Protein AF-R5XU62-F1 (afdb_monomer)

Foldseek 3Di:
DWDWDQDPPPRDTDTFDPVQWDKDKDWDADPNWIKIKIKIWGADPPPVGRDIKIKIFMFTWDQDPVPGTDGDDGTPDIDIDDPPPPPPPPPPPDDPVVVVVVVVVVD

Radius of gyration: 18.99 Å; Cα contacts (8 Å, |Δi|>4): 170; chains: 1; bounding box: 32×45×47 Å

Structure (mmCIF, N/CA/C/O backbone):
data_AF-R5XU62-F1
#
_entry.id   AF-R5XU62-F1
#
loop_
_atom_site.group_PDB
_atom_site.id
_atom_site.type_symbol
_atom_site.label_atom_id
_atom_site.label_alt_id
_atom_site.label_comp_id
_atom_site.label_asym_id
_atom_site.label_entity_id
_atom_site.label_seq_id
_atom_site.pdbx_PDB_ins_code
_atom_site.Cartn_x
_atom_site.Cartn_y
_atom_site.Cartn_z
_atom_site.occupancy
_atom_site.B_iso_or_equiv
_atom_site.auth_seq_id
_atom_site.auth_comp_id
_atom_site.auth_asym_id
_atom_site.auth_atom_id
_atom_site.pdbx_PDB_model_num
ATOM 1 N N . MET A 1 1 ? -0.220 -15.330 2.492 1.00 54.59 1 MET A N 1
ATOM 2 C CA . MET A 1 1 ? 0.795 -14.992 3.516 1.00 54.59 1 MET A CA 1
ATOM 3 C C . MET A 1 1 ? 0.391 -13.679 4.152 1.00 54.59 1 MET A C 1
ATOM 5 O O . MET A 1 1 ? 0.247 -12.704 3.423 1.00 54.59 1 MET A O 1
ATOM 9 N N . GLY A 1 2 ? 0.129 -13.680 5.458 1.00 71.56 2 GLY A N 1
ATOM 10 C CA . GLY A 1 2 ? -0.219 -12.464 6.188 1.00 71.56 2 GLY A CA 1
ATOM 11 C C . GLY A 1 2 ? 1.026 -11.684 6.602 1.00 71.56 2 GLY A C 1
ATOM 12 O O . GLY A 1 2 ? 2.080 -12.281 6.822 1.00 71.56 2 GLY A O 1
ATOM 13 N N . PHE A 1 3 ? 0.918 -10.362 6.700 1.00 81.94 3 PHE A N 1
ATOM 14 C CA . PHE A 1 3 ? 1.975 -9.508 7.247 1.00 81.94 3 PHE A CA 1
ATOM 15 C C . PHE A 1 3 ? 1.453 -8.717 8.445 1.00 81.94 3 PHE A C 1
ATOM 17 O O . PHE A 1 3 ? 0.259 -8.426 8.546 1.00 81.94 3 PHE A O 1
ATOM 24 N N . ASN A 1 4 ? 2.357 -8.385 9.366 1.00 84.69 4 ASN A N 1
ATOM 25 C CA . ASN A 1 4 ? 2.020 -7.572 10.527 1.00 84.69 4 ASN A CA 1
ATOM 26 C C . ASN A 1 4 ? 1.813 -6.120 10.096 1.00 84.69 4 ASN A C 1
ATOM 28 O O . ASN A 1 4 ? 2.690 -5.512 9.483 1.00 84.69 4 ASN A O 1
ATOM 32 N N . PHE A 1 5 ? 0.657 -5.575 10.443 1.00 83.69 5 PHE A N 1
ATOM 33 C CA . PHE A 1 5 ? 0.264 -4.205 10.171 1.00 83.69 5 PHE A CA 1
ATOM 34 C C . PHE A 1 5 ? -0.292 -3.593 11.451 1.00 83.69 5 PHE A C 1
ATOM 36 O O . PHE A 1 5 ? -1.121 -4.190 12.136 1.00 83.69 5 PHE A O 1
ATOM 43 N N . THR A 1 6 ? 0.145 -2.384 11.769 1.00 83.12 6 THR A N 1
ATOM 44 C CA . THR A 1 6 ? -0.462 -1.599 12.841 1.00 83.12 6 THR A CA 1
ATOM 45 C C . THR A 1 6 ? -1.342 -0.553 12.187 1.00 83.12 6 THR A C 1
ATOM 47 O O . THR A 1 6 ? -0.840 0.293 11.447 1.00 83.12 6 THR A O 1
ATOM 50 N N . CYS A 1 7 ? -2.649 -0.616 12.443 1.00 81.25 7 CYS A N 1
ATOM 51 C CA . CYS A 1 7 ? -3.582 0.355 11.885 1.00 81.25 7 CYS A CA 1
ATOM 52 C C . CYS A 1 7 ? -3.257 1.758 12.425 1.00 81.25 7 CYS A C 1
ATOM 54 O O . CYS A 1 7 ? -3.234 1.928 13.646 1.00 81.25 7 CYS A O 1
ATOM 56 N N . PRO A 1 8 ? -3.043 2.772 11.567 1.00 78.69 8 PRO A N 1
ATOM 57 C CA . PRO A 1 8 ? -2.728 4.122 12.030 1.00 78.69 8 PRO A CA 1
ATOM 58 C C . PRO A 1 8 ? -3.903 4.797 12.754 1.00 78.69 8 PRO A C 1
ATOM 60 O O . PRO A 1 8 ? -3.688 5.766 13.472 1.00 78.69 8 PRO A O 1
ATOM 63 N N . TYR A 1 9 ? -5.124 4.275 12.598 1.00 79.81 9 TYR A N 1
ATOM 64 C CA . TYR A 1 9 ? -6.334 4.859 13.170 1.00 79.81 9 TYR A CA 1
ATOM 65 C C . TYR A 1 9 ? -6.682 4.300 14.554 1.00 79.81 9 TYR A C 1
ATOM 67 O O . TYR A 1 9 ? -6.880 5.060 15.493 1.00 79.81 9 TYR A O 1
ATOM 75 N N . CYS A 1 10 ? -6.749 2.974 14.700 1.00 79.56 10 CYS A N 1
ATOM 76 C CA . CYS A 1 10 ? -7.104 2.328 15.971 1.00 79.56 10 CYS A CA 1
ATOM 77 C C . CYS A 1 10 ? -5.892 1.795 16.747 1.00 79.56 10 CYS A C 1
ATOM 79 O O . CYS A 1 10 ? -6.066 1.186 17.799 1.00 79.56 10 CYS A O 1
ATOM 81 N N . GLN A 1 11 ? -4.677 1.948 16.203 1.00 79.19 11 GLN A N 1
ATOM 82 C CA . GLN A 1 11 ? -3.409 1.456 16.769 1.00 79.19 11 GLN A CA 1
ATOM 83 C C . GLN A 1 11 ? -3.394 -0.049 17.091 1.00 79.19 11 GLN A C 1
ATOM 85 O O . GLN A 1 11 ? -2.492 -0.557 17.757 1.00 79.19 11 GLN A O 1
ATOM 90 N N . THR A 1 12 ? -4.375 -0.793 16.578 1.00 79.56 12 THR A N 1
ATOM 91 C CA . THR A 1 12 ? -4.474 -2.234 16.774 1.00 79.56 12 THR A CA 1
ATOM 92 C C . THR A 1 12 ? -3.448 -2.919 15.882 1.00 79.56 12 THR A C 1
ATOM 94 O O . THR A 1 12 ? -3.423 -2.712 14.664 1.00 79.56 12 THR A O 1
ATOM 97 N N . LYS A 1 13 ? -2.596 -3.745 16.496 1.00 82.56 13 LYS A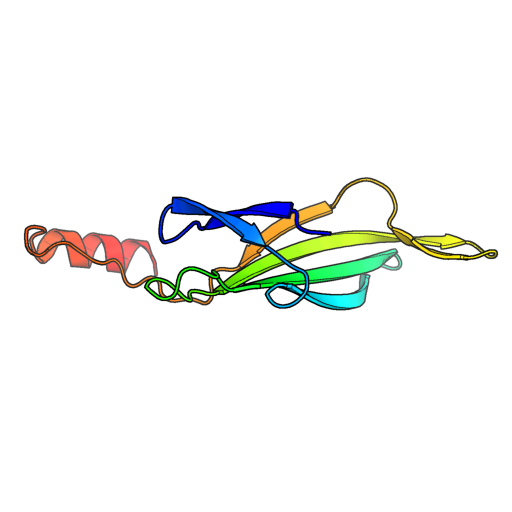 N 1
ATOM 98 C CA . LYS A 1 13 ? -1.703 -4.651 15.773 1.00 82.56 13 LYS A CA 1
ATOM 99 C C . LYS A 1 13 ? -2.536 -5.788 15.210 1.00 82.56 13 LYS A C 1
ATOM 101 O O . LYS A 1 13 ? -3.210 -6.492 15.957 1.00 82.56 13 LYS A O 1
ATOM 106 N N . THR A 1 14 ? -2.496 -5.956 13.901 1.00 81.75 14 THR A N 1
ATOM 107 C CA . THR A 1 14 ? -3.262 -6.981 13.209 1.00 81.75 14 THR A CA 1
ATOM 108 C C . THR A 1 14 ? -2.423 -7.646 12.129 1.00 81.75 14 THR A C 1
ATOM 110 O O . THR A 1 14 ? -1.395 -7.124 11.691 1.00 81.75 14 THR A O 1
ATOM 113 N N . THR A 1 15 ? -2.856 -8.824 11.705 1.00 84.44 15 THR A N 1
ATOM 114 C CA . THR A 1 15 ? -2.268 -9.527 10.573 1.00 84.44 15 THR A CA 1
ATOM 115 C C . THR A 1 15 ? -3.187 -9.339 9.377 1.00 84.44 15 THR A C 1
ATOM 117 O O . THR A 1 15 ? -4.322 -9.810 9.377 1.00 84.44 15 THR A O 1
ATOM 120 N N . ILE A 1 16 ? -2.701 -8.640 8.353 1.00 81.44 16 ILE A N 1
ATOM 121 C CA . ILE A 1 16 ? -3.462 -8.420 7.123 1.00 81.44 16 ILE A CA 1
ATOM 122 C C . ILE A 1 16 ? -3.265 -9.624 6.216 1.00 81.44 16 ILE A C 1
ATOM 124 O O . ILE A 1 16 ? -2.143 -9.922 5.799 1.00 81.44 16 ILE A O 1
ATOM 128 N N . ASN A 1 17 ? -4.366 -10.311 5.923 1.00 80.19 17 ASN A N 1
ATOM 129 C CA . ASN A 1 17 ? -4.422 -11.351 4.904 1.00 80.19 17 ASN A CA 1
ATOM 130 C C . ASN A 1 17 ? -4.640 -10.731 3.520 1.00 80.19 17 ASN A C 1
ATOM 132 O O . ASN A 1 17 ? -5.069 -9.586 3.401 1.00 80.19 17 ASN A O 1
ATOM 136 N N . SER A 1 18 ? -4.366 -11.506 2.470 1.00 73.81 18 SER A N 1
ATOM 137 C CA . SER A 1 18 ? -4.502 -11.065 1.074 1.00 73.81 18 SER A CA 1
ATOM 138 C C . SER A 1 18 ? -5.907 -10.580 0.707 1.00 73.81 18 SER A C 1
ATOM 140 O O . SER A 1 18 ? -6.026 -9.782 -0.201 1.00 73.81 18 SER A O 1
ATOM 142 N N . ASP A 1 19 ? -6.942 -11.012 1.428 1.00 78.50 19 ASP A N 1
ATOM 143 C CA . ASP A 1 19 ? -8.331 -10.572 1.225 1.00 78.50 19 ASP A CA 1
ATOM 144 C C . ASP A 1 19 ? -8.584 -9.106 1.631 1.00 78.50 19 ASP A C 1
ATOM 146 O O . ASP A 1 19 ? -9.490 -8.451 1.135 1.00 78.50 19 ASP A O 1
ATOM 150 N N . LYS A 1 20 ? -7.761 -8.564 2.538 1.00 81.38 20 LYS A N 1
ATOM 151 C CA . LYS A 1 20 ? -7.875 -7.184 3.046 1.00 81.38 20 LYS A CA 1
ATOM 152 C C . LYS A 1 20 ? -6.783 -6.266 2.494 1.00 81.38 20 LYS A C 1
ATOM 154 O O . LYS A 1 20 ? -6.531 -5.194 3.049 1.00 81.38 20 LYS A O 1
ATOM 159 N N . LEU A 1 21 ? -6.104 -6.715 1.441 1.00 86.88 21 LEU A N 1
ATOM 160 C CA . LEU A 1 21 ? -5.015 -6.015 0.780 1.00 86.88 21 LEU A CA 1
ATOM 161 C C . LEU A 1 21 ? -5.253 -6.043 -0.725 1.00 86.88 21 LEU A C 1
ATOM 163 O O . LEU A 1 21 ? -4.976 -7.042 -1.381 1.00 86.88 21 LEU A O 1
ATOM 167 N N . GLU A 1 22 ? -5.630 -4.897 -1.268 1.00 90.00 22 GLU A N 1
ATOM 168 C CA . GLU A 1 22 ? -5.701 -4.702 -2.709 1.00 90.00 22 GLU A CA 1
ATOM 169 C C . GLU A 1 22 ? -4.408 -4.044 -3.191 1.00 90.00 22 GLU A C 1
ATOM 171 O O . GLU A 1 22 ? -3.910 -3.088 -2.588 1.00 90.00 22 GLU A O 1
ATOM 176 N N . ARG A 1 23 ? -3.830 -4.561 -4.278 1.00 91.25 23 ARG A N 1
ATOM 177 C CA . ARG A 1 23 ? -2.622 -3.998 -4.892 1.00 91.25 23 ARG A CA 1
ATOM 178 C C . ARG A 1 23 ? -2.888 -3.641 -6.340 1.00 91.25 23 ARG A C 1
ATOM 180 O O . ARG A 1 23 ? -3.391 -4.461 -7.097 1.00 91.25 23 ARG A O 1
ATOM 187 N N . SER A 1 24 ? -2.474 -2.444 -6.731 1.00 92.25 24 SER A N 1
ATOM 188 C CA . SER A 1 24 ? -2.511 -1.994 -8.118 1.00 92.25 24 SER A CA 1
ATOM 189 C C . SER A 1 24 ? -1.157 -1.431 -8.511 1.00 92.25 24 SER A C 1
ATOM 191 O O . SER A 1 24 ? -0.462 -0.830 -7.693 1.00 92.25 24 SER A O 1
ATOM 193 N N . GLN A 1 25 ? -0.756 -1.656 -9.756 1.00 92.62 25 GLN A N 1
ATOM 194 C CA . GLN A 1 25 ? 0.520 -1.195 -10.283 1.00 92.62 25 GLN A CA 1
ATOM 195 C C . GLN A 1 25 ? 0.283 -0.441 -11.584 1.00 92.62 25 GLN A 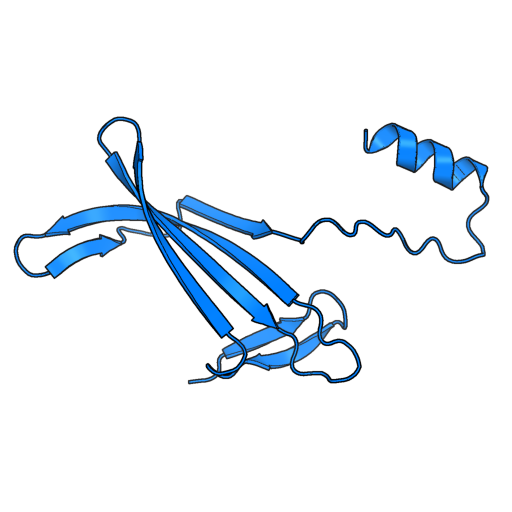C 1
ATOM 197 O O . GLN A 1 25 ? -0.416 -0.919 -12.475 1.00 92.62 25 GLN A O 1
ATOM 202 N N . VAL A 1 26 ? 0.900 0.729 -11.700 1.00 92.69 26 VAL A N 1
ATOM 203 C CA . VAL A 1 26 ? 0.860 1.565 -12.895 1.00 92.69 26 VAL A CA 1
ATOM 204 C C . VAL A 1 26 ? 2.288 1.802 -13.345 1.00 92.69 26 VAL A C 1
ATOM 206 O O . VAL A 1 26 ? 3.101 2.367 -12.615 1.00 92.69 26 VAL A O 1
ATOM 209 N N . ARG A 1 27 ? 2.606 1.372 -14.564 1.00 91.56 27 ARG A N 1
ATOM 210 C CA . ARG A 1 27 ? 3.880 1.696 -15.204 1.00 91.56 27 ARG A CA 1
ATOM 211 C C . ARG A 1 27 ? 3.751 3.009 -15.964 1.00 91.56 27 ARG A C 1
ATOM 213 O O . ARG A 1 27 ? 2.772 3.217 -16.676 1.00 91.56 27 ARG A O 1
ATOM 220 N N . TYR A 1 28 ? 4.763 3.857 -15.852 1.00 91.62 28 TYR A N 1
ATOM 221 C CA . TYR A 1 28 ? 4.844 5.119 -16.574 1.00 91.62 28 TYR A CA 1
ATOM 222 C C . TYR A 1 28 ? 6.290 5.434 -16.957 1.00 91.62 28 TYR A C 1
ATOM 224 O O . TYR A 1 28 ? 7.233 4.835 -16.439 1.00 91.62 28 TYR A O 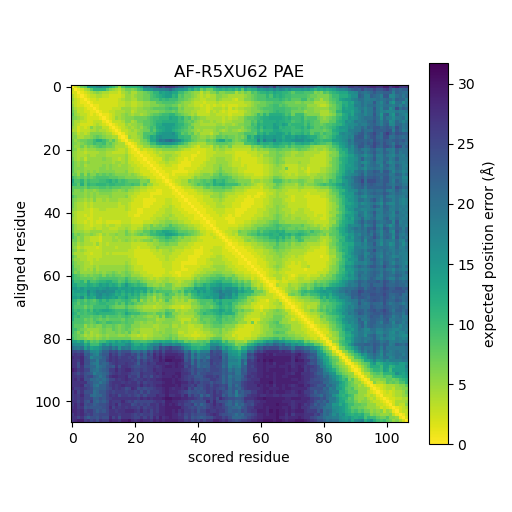1
ATOM 232 N N . ILE A 1 29 ? 6.462 6.359 -17.899 1.00 91.25 29 ILE A N 1
ATOM 233 C CA . ILE A 1 29 ? 7.775 6.803 -18.367 1.00 91.25 29 ILE A CA 1
ATOM 234 C C . ILE A 1 29 ? 7.910 8.281 -18.028 1.00 91.25 29 ILE A C 1
ATOM 236 O O . ILE A 1 29 ? 7.105 9.099 -18.467 1.00 91.25 29 ILE A O 1
ATOM 240 N N . GLU A 1 30 ? 8.951 8.636 -17.284 1.00 89.69 30 GLU A N 1
ATOM 241 C CA . GLU A 1 30 ? 9.272 10.019 -16.944 1.00 89.69 30 GLU A CA 1
ATOM 242 C C . GLU A 1 30 ? 10.711 10.315 -17.364 1.00 89.69 30 GLU A C 1
ATOM 244 O O . GLU A 1 30 ? 11.627 9.583 -17.006 1.00 89.69 30 GLU A O 1
ATOM 249 N N . LYS A 1 31 ? 10.933 11.378 -18.151 1.00 90.06 31 LYS A N 1
ATOM 250 C CA . LYS A 1 31 ? 12.277 11.790 -18.617 1.00 90.06 31 LYS A CA 1
ATOM 251 C C . LYS A 1 31 ? 13.106 10.642 -19.237 1.00 90.06 31 LYS A C 1
ATOM 253 O O . LYS A 1 31 ? 14.313 10.571 -19.033 1.00 90.06 31 LYS A O 1
ATOM 258 N N . LYS A 1 32 ? 12.464 9.778 -20.039 1.00 87.94 32 LYS A N 1
ATOM 259 C CA . LYS A 1 32 ? 13.047 8.565 -20.667 1.00 87.94 32 LYS A CA 1
ATOM 260 C C . LYS A 1 32 ? 13.458 7.460 -19.684 1.00 87.94 32 LYS A C 1
ATOM 262 O O . LYS A 1 32 ? 14.226 6.578 -20.056 1.00 87.94 32 LYS A O 1
ATOM 267 N N . GLN A 1 33 ? 12.948 7.494 -18.460 1.00 87.38 33 GLN A N 1
ATOM 268 C CA . GLN A 1 33 ? 13.169 6.458 -17.467 1.00 87.38 33 GLN A CA 1
ATOM 269 C C . GLN A 1 33 ? 11.857 5.742 -17.158 1.00 87.38 33 GLN A C 1
ATOM 271 O O . GLN A 1 33 ? 10.842 6.383 -16.879 1.00 87.38 33 GLN A O 1
ATOM 276 N N . ASP A 1 34 ? 11.882 4.414 -17.226 1.00 91.56 34 ASP A N 1
ATOM 277 C CA . ASP A 1 34 ? 10.754 3.579 -16.838 1.00 91.56 34 ASP A CA 1
ATOM 278 C C . ASP A 1 34 ? 10.599 3.560 -15.317 1.00 91.56 34 ASP A C 1
ATOM 280 O O . ASP A 1 34 ? 11.559 3.339 -14.571 1.00 91.56 34 ASP A O 1
ATOM 284 N N . LYS A 1 35 ? 9.369 3.778 -14.861 1.00 92.50 35 LYS A N 1
ATOM 285 C CA . LYS A 1 35 ? 8.991 3.789 -13.452 1.00 92.50 35 LYS A CA 1
ATOM 286 C C . LYS A 1 35 ? 7.723 2.983 -13.215 1.00 92.50 35 LYS A C 1
ATOM 288 O O . LYS A 1 35 ? 6.925 2.754 -14.127 1.00 92.50 35 LYS A O 1
ATOM 293 N N . MET A 1 36 ? 7.537 2.552 -11.975 1.00 93.00 36 MET A N 1
ATOM 294 C CA . MET A 1 36 ? 6.346 1.852 -11.520 1.00 93.00 36 MET A CA 1
ATOM 295 C C . MET A 1 36 ? 5.836 2.464 -10.230 1.00 93.00 36 MET A C 1
ATOM 297 O O . MET A 1 36 ? 6.515 2.437 -9.207 1.00 93.00 36 MET A O 1
ATOM 301 N N . LEU A 1 37 ? 4.586 2.903 -10.280 1.00 92.81 37 LEU A N 1
ATOM 302 C CA . LEU A 1 37 ? 3.824 3.299 -9.117 1.00 92.81 37 LEU A CA 1
ATOM 303 C C . LEU A 1 37 ? 3.028 2.095 -8.614 1.00 92.81 37 LEU A C 1
ATOM 305 O O . LEU A 1 37 ? 2.218 1.528 -9.344 1.00 92.81 37 LEU A O 1
ATOM 309 N N . GLU A 1 38 ? 3.264 1.688 -7.376 1.00 93.19 38 GLU A N 1
ATOM 310 C CA . GLU A 1 38 ? 2.534 0.624 -6.699 1.00 93.19 38 GLU A CA 1
ATOM 311 C C . GLU A 1 38 ? 1.641 1.219 -5.613 1.00 93.19 38 GLU A C 1
ATOM 313 O O . GLU A 1 38 ? 2.117 1.846 -4.665 1.00 93.19 38 GLU A O 1
ATOM 318 N N . PHE A 1 39 ? 0.344 0.967 -5.734 1.00 92.38 39 PHE A N 1
ATOM 319 C CA . PHE A 1 39 ? -0.657 1.265 -4.726 1.00 92.38 39 PHE A CA 1
ATOM 320 C C . PHE A 1 39 ? -0.960 0.004 -3.925 1.00 92.38 39 PHE A C 1
ATOM 322 O O . PHE A 1 39 ? -1.216 -1.057 -4.490 1.00 92.38 39 PHE A O 1
ATOM 329 N N . SER A 1 40 ? -0.942 0.120 -2.603 1.00 91.31 40 SER A N 1
ATOM 330 C CA . SER A 1 40 ? -1.393 -0.911 -1.672 1.00 91.31 40 SER A CA 1
ATOM 331 C C . SER A 1 40 ? -2.486 -0.327 -0.794 1.00 91.31 40 SER A C 1
ATOM 333 O O . SER A 1 40 ? -2.225 0.554 0.021 1.00 91.31 40 SER A O 1
ATOM 335 N N . VAL A 1 41 ? -3.705 -0.817 -0.964 1.00 90.06 41 VAL A N 1
ATOM 336 C CA . VAL A 1 41 ? -4.879 -0.406 -0.200 1.00 90.06 41 VAL A CA 1
ATOM 337 C C . VAL A 1 41 ? -5.129 -1.465 0.864 1.00 90.06 41 VAL A C 1
ATOM 339 O O . VAL A 1 41 ? -5.323 -2.636 0.549 1.00 90.06 41 VAL A O 1
ATOM 342 N N . ILE A 1 42 ? -5.067 -1.064 2.131 1.00 88.88 42 ILE A N 1
ATOM 343 C CA . ILE A 1 42 ? -5.217 -1.953 3.284 1.00 88.88 42 ILE A CA 1
ATOM 344 C C . ILE A 1 42 ? -6.433 -1.509 4.079 1.00 88.88 42 ILE A C 1
ATOM 346 O O . ILE A 1 42 ? -6.442 -0.410 4.637 1.00 88.88 42 ILE A O 1
ATOM 350 N N . THR A 1 43 ? -7.431 -2.379 4.183 1.00 87.75 43 THR A N 1
ATOM 351 C CA . THR A 1 43 ? -8.604 -2.143 5.031 1.00 87.75 43 THR A CA 1
ATOM 352 C C . THR A 1 43 ? -8.388 -2.788 6.395 1.00 87.75 43 THR A C 1
ATOM 354 O O . THR A 1 43 ? -8.012 -3.958 6.493 1.00 87.75 43 THR A O 1
ATOM 357 N N . CYS A 1 44 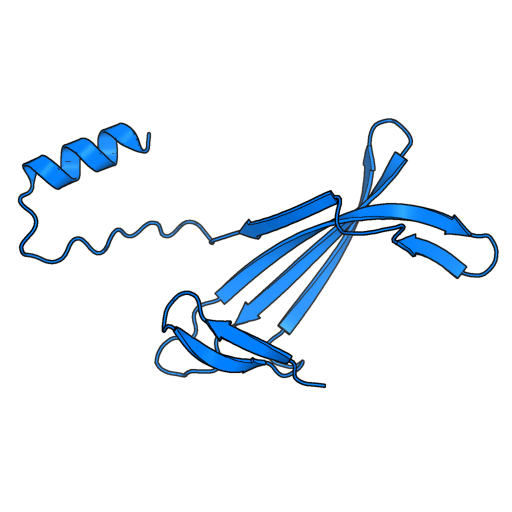? -8.601 -2.025 7.471 1.00 85.19 44 CYS A N 1
ATOM 358 C CA . CYS A 1 44 ? -8.454 -2.541 8.826 1.00 85.19 44 CYS A CA 1
ATOM 359 C C . CYS A 1 44 ? -9.476 -3.669 9.081 1.00 85.19 44 CYS A C 1
ATOM 361 O O . CYS A 1 44 ? -10.668 -3.443 8.902 1.00 85.19 44 CYS A O 1
ATOM 363 N N . PRO A 1 45 ? -9.048 -4.863 9.533 1.00 83.81 45 PRO A N 1
ATOM 364 C CA . PRO A 1 45 ? -9.940 -5.989 9.810 1.00 83.81 45 PRO A CA 1
ATOM 365 C C . PRO A 1 45 ? -10.694 -5.849 11.140 1.00 83.81 45 PRO A C 1
ATOM 367 O O . PRO A 1 45 ? -11.515 -6.697 11.461 1.00 83.81 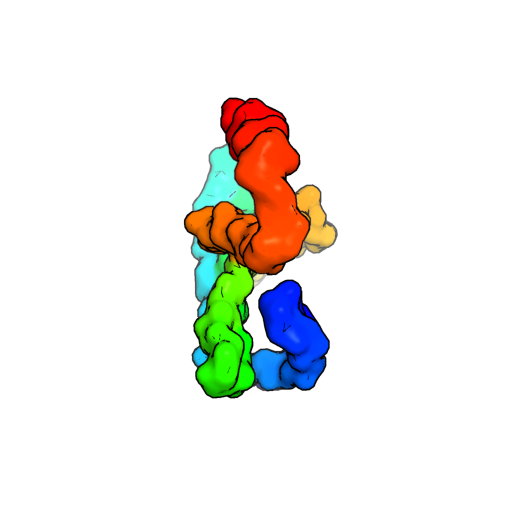45 PRO A O 1
ATOM 370 N N . ASN A 1 46 ? -10.387 -4.826 11.943 1.00 82.56 46 ASN A N 1
ATOM 371 C CA . ASN A 1 46 ? -11.150 -4.534 13.148 1.00 82.56 46 ASN A CA 1
ATOM 372 C C . ASN A 1 46 ? -12.506 -3.942 12.737 1.00 82.56 46 ASN A C 1
ATOM 374 O O . ASN A 1 46 ? -12.527 -2.837 12.194 1.00 82.56 46 ASN A O 1
ATOM 378 N N . GLU A 1 47 ? -13.597 -4.648 13.042 1.00 82.25 47 GLU A N 1
ATOM 379 C CA . GLU A 1 47 ? -14.985 -4.257 12.735 1.00 82.25 47 GLU A CA 1
ATOM 380 C C . GLU A 1 47 ? -15.371 -2.900 13.339 1.00 82.25 47 GLU A C 1
ATOM 382 O O . GLU A 1 47 ? -16.201 -2.184 12.802 1.00 82.25 47 GLU A O 1
ATOM 387 N N . SER A 1 48 ? -14.744 -2.490 14.445 1.00 81.94 48 SER A N 1
ATOM 388 C CA . SER A 1 48 ? -14.977 -1.156 15.016 1.00 81.94 48 SER A CA 1
ATOM 389 C C . SER A 1 48 ? -14.239 -0.036 14.277 1.00 81.94 48 SER A C 1
ATOM 391 O O . SER A 1 48 ? -14.526 1.136 14.501 1.00 81.94 48 SER A O 1
ATOM 393 N N . CYS A 1 49 ? -13.242 -0.365 13.453 1.00 81.19 49 CYS A N 1
ATOM 394 C CA . CYS A 1 49 ? -12.436 0.617 12.739 1.00 81.19 49 CYS A CA 1
ATOM 395 C C . CYS A 1 49 ? -12.787 0.658 11.254 1.00 81.19 49 CYS A C 1
ATOM 397 O O . CYS A 1 49 ? -13.120 1.731 10.766 1.00 81.19 49 CYS A O 1
ATOM 399 N N . GLU A 1 50 ? -12.625 -0.464 10.542 1.00 81.88 50 GLU A N 1
ATOM 400 C CA . GLU A 1 50 ? -12.862 -0.637 9.094 1.00 81.88 50 GLU A CA 1
ATOM 401 C C . GLU A 1 50 ? -12.258 0.448 8.178 1.00 81.88 50 GLU A C 1
ATOM 403 O O . GLU A 1 50 ? -12.549 0.533 6.985 1.00 81.88 50 GLU A O 1
ATOM 408 N N . ARG A 1 51 ? -11.353 1.277 8.712 1.00 83.56 51 ARG A N 1
ATOM 409 C CA . ARG A 1 51 ? -10.728 2.360 7.961 1.00 83.56 51 ARG A CA 1
ATOM 410 C C . ARG A 1 51 ? -9.713 1.806 6.983 1.00 83.56 51 ARG A C 1
ATOM 412 O O . ARG A 1 51 ? -8.984 0.851 7.268 1.00 83.56 51 ARG A O 1
ATOM 419 N N . THR A 1 52 ? -9.644 2.466 5.838 1.00 86.38 52 THR A N 1
ATOM 420 C CA . THR A 1 52 ? -8.743 2.101 4.752 1.00 86.38 52 THR A CA 1
ATOM 421 C C . THR A 1 52 ? -7.518 3.005 4.758 1.00 86.38 52 THR A C 1
ATOM 423 O O . THR A 1 52 ? -7.621 4.220 4.903 1.00 86.38 52 THR A O 1
ATOM 426 N N . THR A 1 53 ? -6.343 2.397 4.628 1.00 85.94 53 THR A N 1
ATOM 427 C CA . THR A 1 53 ? -5.055 3.083 4.496 1.00 85.94 53 THR A CA 1
ATOM 428 C C . THR A 1 53 ? -4.493 2.799 3.114 1.00 85.94 53 THR A C 1
ATOM 430 O O . THR A 1 53 ? -4.412 1.636 2.718 1.00 85.94 53 THR A O 1
ATOM 433 N N . ILE A 1 54 ? -4.081 3.835 2.389 1.00 89.50 54 ILE A N 1
ATOM 434 C CA . ILE A 1 54 ? -3.482 3.682 1.064 1.00 89.50 54 ILE A CA 1
ATOM 435 C C . ILE A 1 54 ? -1.987 3.962 1.189 1.00 89.50 54 ILE A C 1
ATOM 437 O O . ILE A 1 54 ? -1.564 4.986 1.718 1.00 89.50 54 ILE A O 1
ATOM 441 N N . PHE A 1 55 ? -1.166 3.047 0.698 1.00 89.75 55 PHE A N 1
ATOM 442 C CA . PHE A 1 55 ? 0.270 3.237 0.551 1.00 89.75 55 PHE A CA 1
ATOM 443 C C . PHE A 1 55 ? 0.604 3.353 -0.924 1.00 89.75 55 PHE A C 1
ATOM 445 O O . PHE A 1 55 ? 0.147 2.550 -1.733 1.00 89.75 55 PHE A O 1
ATOM 452 N N . MET A 1 56 ? 1.430 4.331 -1.257 1.00 92.25 56 MET A N 1
ATOM 453 C CA . MET A 1 56 ? 1.949 4.550 -2.593 1.00 92.25 56 MET A CA 1
ATOM 454 C C . MET A 1 56 ? 3.463 4.434 -2.551 1.00 92.25 56 MET A C 1
ATOM 456 O O . MET A 1 56 ? 4.130 5.131 -1.781 1.00 92.25 56 MET A O 1
ATOM 460 N N . LYS A 1 57 ? 4.002 3.558 -3.391 1.00 93.25 57 LYS A N 1
ATOM 461 C CA . LYS A 1 57 ? 5.438 3.382 -3.566 1.00 93.25 57 LYS A CA 1
ATOM 462 C C . LYS A 1 57 ? 5.816 3.621 -5.014 1.00 93.25 57 LYS A C 1
ATOM 464 O O . LYS A 1 57 ? 5.170 3.083 -5.905 1.00 93.25 57 LYS A O 1
ATOM 469 N N . ASP A 1 58 ? 6.859 4.406 -5.234 1.00 93.38 58 ASP A N 1
ATOM 470 C CA . ASP A 1 58 ? 7.427 4.638 -6.563 1.00 93.38 58 ASP A CA 1
ATOM 471 C C . ASP A 1 58 ? 8.732 3.850 -6.711 1.00 93.38 58 ASP A C 1
ATOM 473 O O . ASP A 1 58 ? 9.532 3.787 -5.777 1.00 93.38 58 ASP A O 1
ATOM 477 N N . TYR A 1 59 ? 8.944 3.241 -7.870 1.00 93.06 59 TYR A N 1
ATOM 478 C CA . TYR A 1 59 ? 10.085 2.385 -8.177 1.00 93.06 59 TYR A CA 1
ATOM 479 C C . TYR A 1 59 ? 10.657 2.730 -9.542 1.00 93.06 59 TYR A C 1
ATOM 481 O O . TYR A 1 59 ? 9.920 2.981 -10.493 1.00 93.06 59 TYR A O 1
ATOM 489 N N . PHE A 1 60 ? 11.977 2.630 -9.673 1.00 91.69 60 PHE A N 1
ATOM 490 C CA . PHE A 1 60 ? 12.595 2.574 -10.988 1.00 91.69 60 PHE A CA 1
ATOM 491 C C . PHE A 1 60 ? 12.440 1.173 -11.568 1.00 91.69 60 PHE A C 1
ATOM 493 O O . PHE A 1 60 ? 12.500 0.173 -10.847 1.00 91.69 60 PHE A O 1
ATOM 500 N N . LEU A 1 61 ? 12.263 1.107 -12.882 1.00 91.69 61 LEU A N 1
ATOM 501 C CA . LEU A 1 61 ? 12.248 -0.142 -13.620 1.00 91.69 61 LEU A CA 1
ATOM 502 C C . LEU A 1 61 ? 13.474 -0.238 -14.522 1.00 91.69 61 LEU A C 1
ATOM 504 O O . LEU A 1 61 ? 13.913 0.748 -15.115 1.00 91.69 61 LEU A O 1
ATOM 508 N N . GLN A 1 62 ? 13.982 -1.454 -14.674 1.00 88.56 62 GLN A N 1
ATOM 509 C CA . GLN A 1 62 ? 14.960 -1.801 -15.691 1.00 88.56 62 GLN A CA 1
ATOM 510 C C . GLN A 1 62 ? 14.395 -2.907 -16.567 1.00 88.56 62 GLN A C 1
ATOM 512 O O . GLN A 1 62 ? 13.825 -3.879 -16.077 1.00 88.56 62 GLN A O 1
ATOM 517 N N . PHE A 1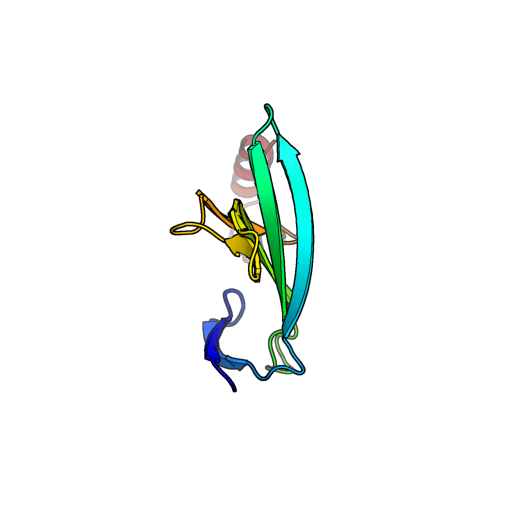 63 ? 14.551 -2.751 -17.878 1.00 85.94 63 PHE A N 1
ATOM 518 C CA . PHE A 1 63 ? 14.208 -3.809 -18.811 1.00 85.94 63 PHE A CA 1
ATOM 519 C C . PHE A 1 63 ? 15.315 -4.866 -18.842 1.00 85.94 63 PHE A C 1
ATOM 521 O O . PHE A 1 63 ? 16.483 -4.549 -19.070 1.00 85.94 63 PHE A O 1
ATOM 528 N N . SER A 1 64 ? 14.919 -6.118 -18.658 1.00 85.62 64 SER A N 1
ATOM 529 C CA . SER A 1 64 ? 15.732 -7.309 -18.838 1.00 85.62 64 SER A CA 1
ATOM 530 C C . SER A 1 64 ? 15.101 -8.173 -19.926 1.00 85.62 64 SER A C 1
ATOM 532 O O . SER A 1 64 ? 13.898 -8.435 -19.902 1.00 85.62 64 SER A O 1
ATOM 534 N N . PHE A 1 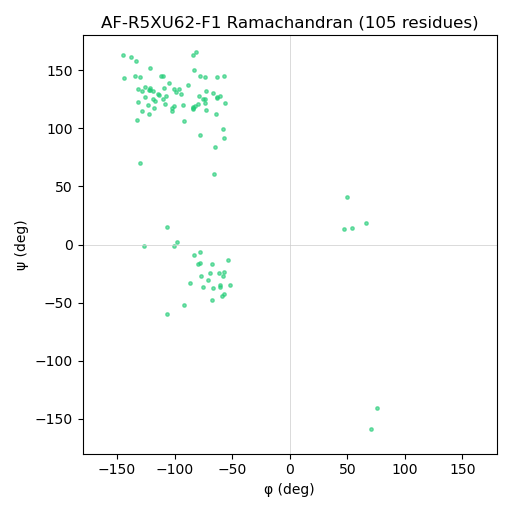65 ? 15.904 -8.644 -20.882 1.00 82.12 65 PHE A N 1
ATOM 535 C CA . PHE A 1 65 ? 15.416 -9.477 -21.989 1.00 82.12 65 PHE A CA 1
ATOM 536 C C . PHE A 1 65 ? 14.787 -10.801 -21.525 1.00 82.12 65 PHE A C 1
ATOM 538 O O . PHE A 1 65 ? 13.952 -11.349 -22.237 1.00 82.12 65 PHE A O 1
ATOM 545 N N . ASP A 1 66 ? 15.164 -11.291 -20.343 1.00 84.31 66 ASP A N 1
ATOM 546 C CA . ASP A 1 66 ? 14.718 -12.581 -19.803 1.00 84.31 66 ASP A CA 1
ATOM 547 C C . ASP A 1 66 ? 13.385 -12.480 -19.033 1.00 84.31 66 ASP A C 1
ATOM 549 O O . ASP A 1 66 ? 12.561 -13.389 -19.068 1.00 84.31 66 ASP A O 1
ATOM 553 N N . LYS A 1 67 ? 13.146 -11.345 -18.358 1.00 80.31 67 LYS A N 1
ATOM 554 C CA . LYS A 1 67 ? 12.050 -11.177 -17.381 1.00 80.31 67 LYS A CA 1
ATOM 555 C C . LYS A 1 67 ? 11.140 -9.976 -17.641 1.00 80.31 67 LYS A C 1
ATOM 557 O O . LYS A 1 67 ? 10.175 -9.760 -16.909 1.00 80.31 67 LYS A O 1
ATOM 562 N N . GLY A 1 68 ? 11.420 -9.192 -18.679 1.00 85.19 68 GLY A N 1
ATOM 563 C CA . GLY A 1 68 ? 10.716 -7.946 -18.954 1.00 85.19 68 GLY A CA 1
ATOM 564 C C . GLY A 1 68 ? 11.150 -6.826 -18.007 1.00 85.19 68 GLY A C 1
ATOM 565 O O . GLY A 1 68 ? 12.332 -6.664 -17.726 1.00 85.19 68 GLY A O 1
ATOM 566 N N . TYR A 1 69 ? 10.206 -6.003 -17.551 1.00 83.31 69 TYR A N 1
ATOM 567 C CA . TYR A 1 69 ? 10.509 -4.878 -16.663 1.00 83.31 69 TYR A CA 1
ATOM 568 C C . TYR A 1 69 ? 10.576 -5.328 -15.203 1.00 83.31 69 TYR A C 1
ATOM 570 O O . TYR A 1 69 ? 9.568 -5.746 -14.635 1.00 83.31 69 TYR A O 1
ATOM 578 N N . GLU A 1 70 ? 11.743 -5.184 -14.583 1.00 87.50 70 GLU A N 1
ATOM 579 C CA . GLU A 1 70 ? 11.984 -5.514 -13.178 1.00 87.50 70 GLU A CA 1
ATOM 580 C C . GLU A 1 70 ? 12.197 -4.244 -12.346 1.00 87.50 70 GLU A C 1
ATOM 582 O O . GLU A 1 70 ? 12.785 -3.268 -12.815 1.00 87.50 70 GLU A O 1
ATOM 587 N N . LYS A 1 71 ? 11.722 -4.255 -11.093 1.00 88.62 71 LYS A N 1
ATOM 588 C CA . LYS A 1 71 ? 11.991 -3.186 -10.121 1.00 88.62 71 LYS A CA 1
ATOM 589 C C . LYS A 1 71 ? 13.476 -3.191 -9.769 1.00 88.62 71 LYS A C 1
ATOM 591 O O . LYS A 1 71 ? 14.009 -4.237 -9.403 1.00 88.62 71 LYS A O 1
ATOM 596 N N . ILE A 1 72 ? 14.120 -2.031 -9.834 1.00 87.44 72 ILE A N 1
ATOM 597 C CA . ILE A 1 72 ? 15.533 -1.879 -9.479 1.00 87.44 72 ILE A CA 1
ATOM 598 C C . ILE A 1 72 ? 15.703 -1.084 -8.188 1.00 87.44 72 ILE A C 1
ATOM 600 O O . ILE A 1 72 ? 15.235 0.046 -8.068 1.00 87.44 72 ILE A O 1
ATOM 604 N N . GLY A 1 73 ? 16.421 -1.681 -7.236 1.00 83.88 73 GLY A N 1
ATOM 605 C CA . GLY A 1 73 ? 16.729 -1.062 -5.950 1.00 83.88 73 GLY A CA 1
ATOM 606 C C . GLY A 1 73 ? 15.525 -0.921 -5.014 1.00 83.88 73 GLY A C 1
ATOM 607 O O . GLY A 1 73 ? 14.532 -1.644 -5.114 1.00 83.88 73 GLY A O 1
ATOM 608 N N . GLU A 1 74 ? 15.656 -0.000 -4.060 1.00 86.25 74 GLU A N 1
ATOM 609 C CA . GLU A 1 74 ? 14.606 0.337 -3.098 1.00 86.25 74 GLU A CA 1
ATOM 610 C C . GLU A 1 74 ? 13.576 1.308 -3.694 1.00 86.25 74 GLU A C 1
ATOM 612 O O . GLU A 1 74 ? 13.792 1.917 -4.744 1.00 86.25 74 GLU A O 1
ATOM 617 N N . ALA A 1 75 ? 12.430 1.451 -3.023 1.00 84.81 75 ALA A N 1
ATOM 618 C CA . ALA A 1 75 ? 11.411 2.407 -3.443 1.00 84.81 75 ALA A CA 1
ATOM 619 C C . ALA A 1 75 ? 11.980 3.836 -3.410 1.00 84.81 75 ALA A C 1
ATOM 621 O O . ALA A 1 75 ? 12.480 4.280 -2.378 1.00 84.81 75 ALA A O 1
ATOM 622 N N . ILE A 1 76 ? 11.845 4.561 -4.523 1.00 88.50 76 ILE A N 1
ATOM 623 C CA . ILE A 1 76 ? 12.225 5.975 -4.670 1.00 88.50 76 ILE A CA 1
ATOM 624 C C . ILE A 1 76 ? 11.492 6.813 -3.626 1.00 88.50 76 ILE A C 1
ATOM 626 O O . ILE A 1 76 ? 12.044 7.723 -3.012 1.00 88.50 76 ILE A O 1
ATOM 630 N N . SER A 1 77 ? 10.211 6.509 -3.448 1.00 86.25 77 SER A N 1
ATOM 631 C CA . SER A 1 77 ? 9.358 7.165 -2.478 1.00 86.25 77 SER A CA 1
ATOM 632 C C . SER A 1 77 ? 8.386 6.157 -1.902 1.00 86.25 77 SER A C 1
ATOM 634 O O . SER A 1 77 ? 7.898 5.278 -2.609 1.00 86.25 77 SER A O 1
ATOM 636 N N . ASN A 1 78 ? 8.098 6.305 -0.615 1.00 89.38 78 ASN A N 1
ATOM 637 C CA . ASN A 1 78 ? 7.035 5.598 0.073 1.00 89.38 78 ASN A CA 1
ATOM 638 C C . ASN A 1 78 ? 6.193 6.645 0.797 1.00 89.38 78 ASN A C 1
ATOM 640 O O . ASN A 1 78 ? 6.692 7.333 1.689 1.00 89.38 78 ASN A O 1
ATOM 644 N N . LYS A 1 79 ? 4.936 6.788 0.392 1.00 86.50 79 LYS A N 1
ATOM 645 C CA . LYS A 1 79 ? 3.998 7.743 0.975 1.00 86.50 79 LYS A CA 1
ATOM 646 C C . LYS A 1 79 ? 2.741 7.018 1.417 1.00 86.50 79 LYS A C 1
ATOM 648 O O . LYS A 1 79 ? 2.189 6.204 0.681 1.00 86.50 79 LYS A O 1
ATOM 653 N N . ARG A 1 80 ? 2.268 7.349 2.614 1.00 85.06 80 ARG A N 1
ATOM 654 C CA . ARG A 1 80 ? 0.907 7.025 3.029 1.00 85.06 80 ARG A CA 1
ATOM 655 C C . ARG A 1 80 ? -0.009 8.100 2.453 1.00 85.06 80 ARG A C 1
ATOM 657 O O . ARG A 1 80 ? 0.189 9.277 2.736 1.00 85.06 80 ARG A O 1
ATOM 664 N N . ILE A 1 81 ? -0.950 7.690 1.615 1.00 82.50 81 ILE A N 1
ATOM 665 C CA . ILE A 1 81 ? -2.028 8.540 1.131 1.00 82.50 81 ILE A CA 1
ATOM 666 C C . ILE A 1 81 ? -3.179 8.328 2.103 1.00 82.50 81 ILE A C 1
ATOM 668 O O . ILE A 1 81 ? -3.813 7.271 2.124 1.00 82.50 81 ILE A O 1
ATOM 672 N N . GLU A 1 82 ? -3.415 9.326 2.938 1.00 71.44 82 GLU A N 1
ATOM 673 C CA . GLU A 1 82 ? -4.650 9.377 3.700 1.00 71.44 82 GLU A CA 1
ATOM 674 C C . GLU A 1 82 ? -5.715 9.908 2.736 1.00 71.44 82 GLU A C 1
ATOM 676 O O . GLU A 1 82 ? -5.515 10.996 2.191 1.00 71.44 82 GLU A O 1
ATOM 681 N N . PRO A 1 83 ? -6.807 9.169 2.458 1.00 59.41 83 PRO A N 1
ATOM 682 C CA . PRO A 1 83 ? -7.956 9.790 1.816 1.00 59.41 83 PRO A CA 1
ATOM 683 C C . PRO A 1 83 ? -8.358 10.949 2.723 1.00 59.41 83 PRO A C 1
ATOM 685 O O . PRO A 1 83 ? -8.534 10.741 3.923 1.00 59.41 83 PRO A O 1
ATOM 688 N N . GLU A 1 84 ? -8.373 12.164 2.185 1.00 50.56 84 GLU A N 1
ATOM 689 C CA . GLU A 1 84 ? -8.523 13.398 2.949 1.00 50.56 84 GLU A CA 1
ATOM 690 C C . GLU A 1 84 ? -9.818 13.381 3.765 1.00 50.56 84 GLU A C 1
ATOM 692 O O . GLU A 1 84 ? -10.889 13.776 3.324 1.00 50.56 84 GLU A O 1
ATOM 697 N N . PHE A 1 85 ? -9.702 12.902 4.995 1.00 45.22 85 PHE A N 1
ATOM 698 C CA . PHE A 1 85 ? -10.586 13.223 6.090 1.00 45.22 85 PHE A CA 1
ATOM 699 C C . PHE A 1 85 ? -9.676 13.615 7.247 1.00 45.22 85 PHE A C 1
ATOM 701 O O . PHE A 1 85 ? -9.534 12.915 8.250 1.00 45.22 85 PHE A O 1
ATOM 708 N N . SER A 1 86 ? -9.042 14.778 7.082 1.00 45.75 86 SER A N 1
ATOM 709 C CA . SER A 1 86 ? -8.625 15.614 8.204 1.00 45.75 86 SER A CA 1
ATOM 710 C C . SER A 1 86 ? -9.888 16.120 8.916 1.00 45.75 86 SER A C 1
ATOM 712 O O . SER A 1 86 ? -10.167 17.310 8.962 1.00 45.75 86 SER A O 1
ATOM 714 N N . TYR A 1 87 ? -10.715 15.211 9.444 1.00 45.81 87 TYR A N 1
ATOM 715 C CA . TYR A 1 87 ? -11.566 15.588 10.559 1.00 45.81 87 TYR A CA 1
ATOM 716 C C . TYR A 1 87 ? -10.644 15.572 11.756 1.00 45.81 87 TYR A C 1
ATOM 718 O O . TYR A 1 87 ? -10.382 14.534 12.371 1.00 45.81 87 TYR A O 1
ATOM 726 N N . ILE A 1 88 ? -10.110 16.749 12.044 1.00 51.19 88 ILE A N 1
ATOM 727 C CA . ILE A 1 88 ? -9.587 17.044 13.356 1.00 51.19 88 ILE A CA 1
ATOM 728 C C . ILE A 1 88 ? -10.782 16.813 14.284 1.00 51.19 88 ILE A C 1
ATOM 730 O O . ILE A 1 88 ? -11.705 17.623 14.358 1.00 51.19 88 ILE A O 1
ATOM 734 N N . HIS A 1 89 ? -10.830 15.647 14.932 1.00 45.47 89 HIS A N 1
ATOM 735 C CA . HIS A 1 89 ? -11.660 15.473 16.112 1.00 45.47 89 HIS A CA 1
ATOM 736 C C . HIS A 1 89 ? -11.050 16.404 17.151 1.00 45.47 89 HIS A C 1
ATOM 738 O O . HIS A 1 89 ? -10.194 15.992 17.928 1.00 45.47 89 HIS A O 1
ATOM 744 N N . TYR A 1 90 ? -11.423 17.681 17.106 1.00 53.03 90 TYR A N 1
ATOM 745 C CA . TYR A 1 90 ? -11.190 18.580 18.214 1.00 53.03 90 TYR A CA 1
ATOM 746 C C . TYR A 1 90 ? -12.031 18.013 19.358 1.00 53.03 90 TYR A C 1
ATOM 748 O O . TYR A 1 90 ? -13.257 17.967 19.229 1.00 53.03 90 TYR A O 1
ATOM 756 N N . PRO A 1 91 ? -11.425 17.487 20.433 1.00 56.94 91 PRO A N 1
ATOM 757 C CA . PRO A 1 91 ? -12.205 17.147 21.608 1.00 56.94 91 PRO A CA 1
ATOM 758 C C . PRO A 1 91 ? -12.936 18.406 22.099 1.00 56.94 91 PRO A C 1
ATOM 760 O O . PRO A 1 91 ? -12.394 19.507 22.004 1.00 56.94 91 PRO A O 1
ATOM 763 N N . ASP A 1 92 ? -14.151 18.240 22.628 1.00 56.56 92 ASP A N 1
ATOM 764 C CA . ASP A 1 92 ? -15.077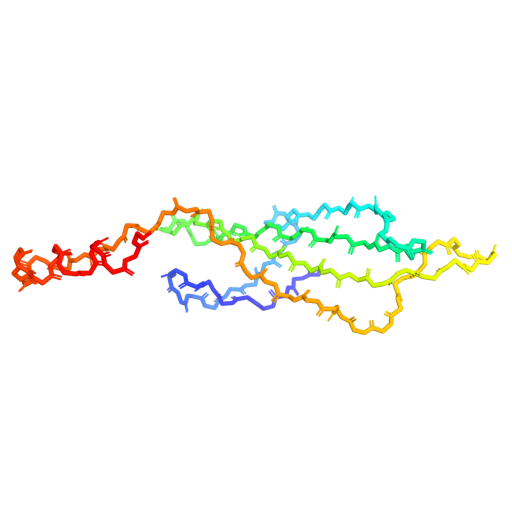 19.325 23.021 1.00 56.56 92 ASP A CA 1
ATOM 765 C C . ASP A 1 92 ? -14.476 20.381 23.974 1.00 56.56 92 ASP A C 1
ATOM 767 O O . ASP A 1 92 ? -15.049 21.447 24.172 1.00 56.56 92 ASP A O 1
ATOM 771 N N . TYR A 1 93 ? -13.310 20.110 24.570 1.00 63.53 93 TYR A N 1
ATOM 772 C CA . TYR A 1 93 ? -12.606 21.039 25.452 1.00 63.53 93 TYR A CA 1
ATOM 773 C C . TYR A 1 93 ? -11.735 22.074 24.721 1.00 63.53 93 TYR A C 1
ATOM 775 O O . TYR A 1 93 ? -11.197 22.964 25.383 1.00 63.53 93 TYR A O 1
ATOM 783 N N . ILE A 1 94 ? -11.530 21.964 23.400 1.00 62.72 94 ILE A N 1
ATOM 784 C CA . ILE A 1 94 ? -10.701 22.925 22.659 1.00 62.72 94 ILE A CA 1
ATOM 785 C C . ILE A 1 94 ? -11.551 24.149 22.291 1.00 62.72 94 ILE A C 1
ATOM 787 O O . ILE A 1 94 ? -12.504 24.015 21.521 1.00 62.72 94 ILE A O 1
ATOM 791 N N . PRO A 1 95 ? -11.210 25.345 22.804 1.00 67.25 95 PRO A N 1
ATOM 792 C CA . PRO A 1 95 ? -11.970 26.556 22.535 1.00 67.25 95 PRO A CA 1
ATOM 793 C C . PRO A 1 95 ? -11.941 26.914 21.046 1.00 67.25 95 PRO A C 1
ATOM 795 O O . PRO A 1 95 ? -10.925 26.753 20.369 1.00 67.25 95 PRO A O 1
ATOM 798 N N . GLU A 1 96 ? -13.061 27.444 20.557 1.00 61.84 96 GLU A N 1
ATOM 799 C CA . GLU A 1 96 ? -13.306 27.764 19.144 1.00 61.84 96 GLU A CA 1
ATOM 800 C C . GLU A 1 96 ? -12.201 28.626 18.508 1.00 61.84 96 GLU A C 1
ATOM 802 O O . GLU A 1 96 ? -11.810 28.381 17.370 1.00 61.84 96 GLU A O 1
ATOM 807 N N . GLN A 1 97 ? -11.605 29.547 19.273 1.00 60.06 97 GLN A N 1
ATOM 808 C CA . GLN A 1 97 ? -10.492 30.389 18.812 1.00 60.06 97 GLN A CA 1
ATOM 809 C C . GLN A 1 97 ? -9.246 29.600 18.389 1.00 60.06 97 GLN A C 1
ATOM 811 O O . GLN A 1 97 ? -8.563 30.000 17.456 1.00 60.06 97 GLN A O 1
ATOM 816 N N . VAL A 1 98 ? -8.943 28.477 19.046 1.00 63.50 98 VAL A N 1
ATOM 817 C CA . VAL A 1 98 ? -7.784 27.643 18.683 1.00 63.50 98 VAL A CA 1
ATOM 818 C C . VAL A 1 98 ? -8.095 26.807 17.442 1.00 63.50 98 VAL A C 1
ATOM 820 O O . VAL A 1 98 ? -7.196 26.463 16.687 1.00 63.50 98 VAL A O 1
ATOM 823 N N . ARG A 1 99 ? -9.370 26.489 17.197 1.00 60.81 99 ARG A N 1
ATOM 824 C CA . ARG A 1 99 ? -9.784 25.729 16.010 1.00 60.81 99 ARG A CA 1
ATOM 825 C C . ARG A 1 99 ? -9.578 26.551 14.742 1.00 60.81 99 ARG A C 1
ATOM 827 O O . ARG A 1 99 ? -8.920 26.067 13.829 1.00 60.81 99 ARG A O 1
ATOM 834 N N . GLN A 1 100 ? -10.034 27.804 14.761 1.00 61.97 100 GLN A N 1
ATOM 835 C CA . GLN A 1 100 ? -9.887 28.736 13.639 1.00 61.97 100 GLN A CA 1
ATOM 836 C C . GLN A 1 100 ? -8.418 28.974 13.267 1.00 61.97 100 GLN A C 1
ATOM 838 O O . GLN A 1 100 ? -8.071 28.866 12.097 1.00 61.97 100 GLN A O 1
ATOM 843 N N . ASP A 1 101 ? -7.540 29.174 14.255 1.00 59.69 101 ASP A N 1
ATOM 844 C CA . ASP A 1 101 ? -6.105 29.404 14.019 1.00 59.69 101 ASP A CA 1
ATOM 845 C C . ASP A 1 101 ? -5.425 28.213 13.303 1.00 59.69 101 ASP A C 1
ATOM 847 O O . ASP A 1 101 ? -4.597 28.385 12.409 1.00 59.69 101 ASP A O 1
ATOM 851 N N . TYR A 1 102 ? -5.837 26.980 13.627 1.00 60.94 102 TYR A N 1
ATOM 852 C CA . TYR A 1 102 ? -5.352 25.769 12.953 1.00 60.94 102 TYR A CA 1
ATOM 853 C C . TYR A 1 102 ? -5.955 25.567 11.555 1.00 60.94 102 TYR A C 1
ATOM 855 O O . TYR A 1 102 ? -5.261 25.073 10.664 1.00 60.94 102 TYR A O 1
ATOM 863 N N . GLU A 1 103 ? -7.229 25.915 11.361 1.00 59.78 103 GLU A N 1
ATOM 864 C CA . GLU A 1 103 ? -7.903 25.839 10.058 1.00 59.78 103 GLU A CA 1
ATOM 865 C C . GLU A 1 103 ? -7.302 26.840 9.059 1.00 59.78 103 GLU A C 1
ATOM 867 O O . GLU A 1 103 ? -7.115 26.501 7.892 1.00 59.78 103 GLU A O 1
ATOM 872 N N . GLU A 1 104 ? -6.915 28.031 9.521 1.00 58.84 104 GLU A N 1
ATOM 873 C CA . GLU A 1 104 ? -6.217 29.031 8.707 1.00 58.84 104 GLU A CA 1
ATOM 874 C C . GLU A 1 104 ? -4.770 28.626 8.376 1.00 58.84 104 GLU A C 1
ATOM 876 O O . GLU A 1 104 ? -4.278 28.956 7.301 1.00 58.84 104 GLU A O 1
ATOM 881 N N . ALA A 1 105 ? -4.095 27.869 9.249 1.00 55.66 105 ALA A N 1
ATOM 882 C CA . ALA A 1 105 ? -2.723 27.399 9.025 1.00 55.66 105 ALA A CA 1
ATOM 883 C C . ALA A 1 105 ? -2.605 26.174 8.091 1.00 55.66 105 ALA A C 1
ATOM 885 O O . ALA A 1 105 ? -1.504 25.859 7.633 1.00 55.66 105 ALA A O 1
ATOM 886 N N . CYS A 1 106 ? -3.703 25.451 7.842 1.00 50.91 106 CYS A N 1
ATOM 887 C CA . CYS A 1 106 ? -3.751 24.292 6.937 1.00 50.91 106 CYS A CA 1
ATOM 888 C C . CYS A 1 106 ? -4.279 24.617 5.528 1.00 50.91 106 CYS A C 1
ATOM 890 O O . CYS A 1 106 ? -4.402 23.698 4.715 1.00 50.91 106 CYS A O 1
ATOM 892 N N . ASN A 1 107 ? -4.591 25.884 5.252 1.00 43.44 107 ASN A N 1
ATOM 893 C CA . ASN A 1 107 ? -4.980 26.395 3.935 1.00 43.44 107 ASN A CA 1
ATOM 894 C C . ASN A 1 107 ? -3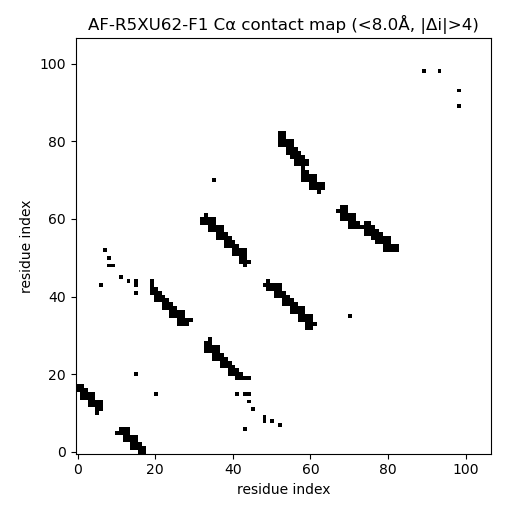.779 27.055 3.238 1.00 43.44 107 ASN A C 1
ATOM 896 O O . ASN A 1 107 ? -3.714 27.004 1.990 1.00 43.44 107 ASN A O 1
#

Secondary structure (DSSP, 8-state):
--EEEE-TTT--EEEE-GGGEEEEEEEEEETTEEEEEEEEEEE---TTT--EEEEEEEEEEEEETTTEEEEEEEEEEEEEE--S-------TTS-HHHHHHHHHHT-

pLDDT: mean 78.73, std 14.02, range [43.44, 93.38]

Mean predicted aligned error: 11.4 Å

Nearest PDB structures (foldseek):
  7t5q-assembly1_I  TM=2.719E-01  e=7.413E-01  Homo sapiens
  3aae-assembly1_A  TM=3.491E-01  e=2.992E+00  Gallus gallus
  7ds3-assembly1_A  TM=3.555E-01  e=5.697E+00  Gallus gallus
  3lk3-assembly1_A  TM=3.479E-01  e=7.451E+00  Gallus gallus
  8p94-assembly1_U  TM=2.691E-01  e=5.697E+00  Mus musculus

Sequence (107 aa):
MGFNFTCPYCQTKTTINSDKLERSQVRYIEKKQDKMLEFSVITCPNESCERTTIFMKDYFLQFSFDKGYEKIGEAISNKRIEPEFSYIHYPDYIPEQVRQDYEEACN

Solvent-accessible surface area (backbone atoms only — not comparable to full-atom values): 6584 Å² total; per-residue (Å²): 126,64,46,86,43,65,40,89,84,78,65,50,78,41,67,47,42,65,92,41,45,51,75,49,77,46,78,48,75,55,97,92,39,48,32,35,42,35,40,40,39,36,45,42,86,49,86,92,62,55,51,68,45,35,36,41,34,33,29,41,40,42,83,38,98,89,76,43,75,40,81,48,86,67,65,77,41,80,44,78,47,70,77,89,68,86,69,76,80,69,58,92,84,62,57,68,73,62,52,51,58,51,58,64,72,76,108